Protein AF-A0A800K3I4-F1 (afdb_monomer_lite)

Structure (mmCIF, N/CA/C/O backbone):
data_AF-A0A800K3I4-F1
#
_entry.id   AF-A0A800K3I4-F1
#
loop_
_atom_site.group_PDB
_atom_site.id
_atom_site.type_symbol
_atom_site.label_atom_id
_atom_site.label_alt_id
_atom_site.label_comp_id
_atom_site.label_asym_id
_atom_site.label_entity_id
_atom_site.label_seq_id
_atom_site.pdbx_PDB_ins_code
_atom_site.Cartn_x
_atom_site.Cartn_y
_atom_site.Cartn_z
_atom_site.occupancy
_atom_site.B_iso_or_equiv
_atom_site.auth_seq_id
_atom_site.auth_comp_id
_atom_site.auth_asym_id
_atom_site.auth_atom_id
_atom_site.pdbx_PDB_model_num
ATOM 1 N N . TYR A 1 1 ? 23.271 -8.194 -7.830 1.00 56.09 1 TYR A N 1
ATOM 2 C CA . TYR A 1 1 ? 22.833 -8.321 -6.427 1.00 56.09 1 TYR A CA 1
ATOM 3 C C . TYR A 1 1 ? 21.870 -7.226 -5.990 1.00 56.09 1 TYR A C 1
ATOM 5 O O . TYR A 1 1 ? 20.754 -7.550 -5.621 1.00 56.09 1 TYR A O 1
ATOM 13 N N . LEU A 1 2 ? 22.252 -5.941 -6.000 1.00 67.56 2 LEU A N 1
ATOM 14 C CA . LEU A 1 2 ? 21.385 -4.894 -5.436 1.00 67.56 2 LEU A CA 1
ATOM 15 C C . LEU A 1 2 ? 20.138 -4.616 -6.296 1.00 67.56 2 LEU A C 1
ATOM 17 O O . LEU A 1 2 ? 19.051 -4.449 -5.758 1.00 67.56 2 LEU A O 1
ATOM 21 N N . GLN A 1 3 ? 20.281 -4.607 -7.625 1.00 69.38 3 GLN A N 1
ATOM 22 C CA . GLN A 1 3 ? 19.169 -4.319 -8.538 1.00 69.38 3 GLN A CA 1
ATOM 23 C C . GLN A 1 3 ? 18.124 -5.441 -8.557 1.00 69.38 3 GLN A C 1
ATOM 25 O O . GLN A 1 3 ? 16.931 -5.155 -8.486 1.00 69.38 3 GLN A O 1
ATOM 30 N N . GLU A 1 4 ? 18.557 -6.706 -8.572 1.00 74.88 4 GLU A N 1
ATOM 31 C CA . GLU A 1 4 ? 17.640 -7.854 -8.545 1.00 74.88 4 GLU A CA 1
ATOM 32 C C . GLU A 1 4 ? 16.845 -7.924 -7.236 1.00 74.88 4 GLU A C 1
ATOM 34 O O . GLU A 1 4 ? 15.637 -8.142 -7.269 1.00 74.88 4 GLU A O 1
ATOM 39 N N . SER A 1 5 ? 17.479 -7.661 -6.087 1.00 78.38 5 SER A N 1
ATOM 40 C CA . SER A 1 5 ? 16.777 -7.618 -4.798 1.00 78.38 5 SER A CA 1
ATOM 41 C C . SER A 1 5 ? 15.743 -6.491 -4.729 1.00 78.38 5 SER A C 1
ATOM 43 O O . SER A 1 5 ? 14.673 -6.681 -4.158 1.00 78.38 5 SER A O 1
ATOM 45 N N . VAL A 1 6 ? 16.035 -5.328 -5.323 1.00 77.19 6 VAL A N 1
ATOM 46 C CA . VAL A 1 6 ? 15.091 -4.197 -5.377 1.00 77.19 6 VAL A CA 1
ATOM 47 C C . VAL A 1 6 ? 13.893 -4.519 -6.271 1.00 77.19 6 VAL A C 1
ATOM 49 O O . VAL A 1 6 ? 12.771 -4.175 -5.916 1.00 77.19 6 VAL A O 1
ATOM 52 N N . GLN A 1 7 ? 14.104 -5.208 -7.396 1.00 76.25 7 GLN A N 1
ATOM 53 C CA . GLN A 1 7 ? 13.008 -5.632 -8.274 1.00 76.25 7 GLN A CA 1
ATOM 54 C C . GLN A 1 7 ? 12.170 -6.770 -7.681 1.00 76.25 7 GLN A C 1
ATOM 56 O O . GLN A 1 7 ? 10.967 -6.827 -7.924 1.00 76.25 7 GLN A O 1
ATOM 61 N N . ALA A 1 8 ? 12.786 -7.660 -6.900 1.00 84.00 8 ALA A N 1
ATOM 62 C CA . ALA A 1 8 ? 12.086 -8.748 -6.224 1.00 84.00 8 ALA A CA 1
ATOM 63 C C . ALA A 1 8 ? 11.256 -8.272 -5.019 1.00 84.00 8 ALA A C 1
ATOM 65 O O . ALA A 1 8 ? 10.321 -8.963 -4.612 1.00 84.00 8 ALA A O 1
ATOM 66 N N . PHE A 1 9 ? 11.581 -7.113 -4.433 1.00 84.88 9 PHE A N 1
ATOM 67 C CA . PHE A 1 9 ? 10.878 -6.620 -3.256 1.00 84.88 9 PHE A CA 1
ATOM 68 C C . PHE A 1 9 ? 9.503 -6.027 -3.628 1.00 84.88 9 PHE A C 1
ATOM 70 O O . PHE A 1 9 ? 9.423 -5.088 -4.427 1.00 84.88 9 PHE A O 1
ATOM 77 N N . PRO A 1 10 ? 8.402 -6.524 -3.040 1.00 85.50 10 PRO A N 1
ATOM 78 C CA . PRO A 1 10 ? 7.070 -5.980 -3.279 1.00 85.50 10 PRO A CA 1
ATOM 79 C C . PRO A 1 10 ? 6.973 -4.535 -2.773 1.00 85.50 10 PRO A C 1
ATOM 81 O O . PRO A 1 10 ? 7.402 -4.213 -1.669 1.00 85.50 10 PRO A O 1
ATOM 84 N N . SER A 1 11 ? 6.373 -3.649 -3.565 1.00 87.44 11 SER A N 1
ATOM 85 C CA . SER A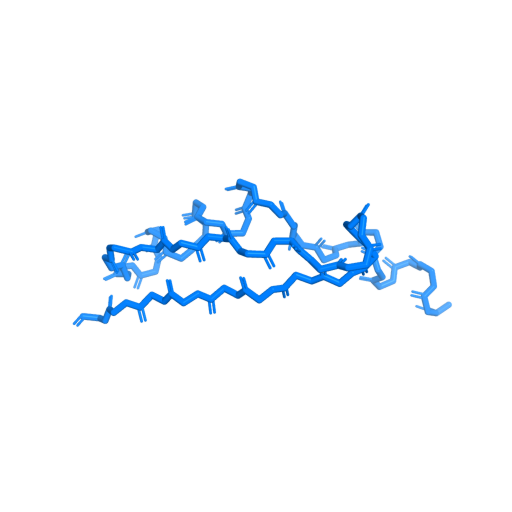 1 11 ? 6.215 -2.232 -3.221 1.00 87.44 11 SER A CA 1
ATOM 86 C C . SER A 1 11 ? 4.809 -1.714 -3.535 1.00 87.44 11 SER A C 1
ATOM 88 O O . SER A 1 11 ? 4.002 -2.368 -4.202 1.00 87.44 11 SER A O 1
ATOM 90 N N . GLY A 1 12 ? 4.484 -0.547 -2.981 1.00 87.75 12 GLY A 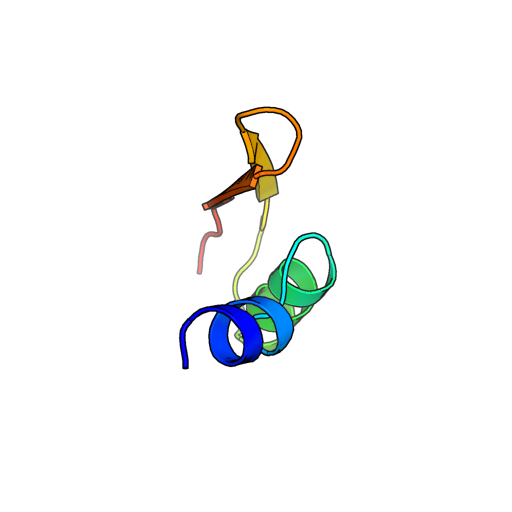N 1
ATOM 91 C CA . GLY A 1 12 ? 3.180 0.091 -3.037 1.00 87.75 12 GLY A CA 1
ATOM 92 C C . GLY A 1 12 ? 2.067 -0.845 -2.581 1.00 87.75 12 GLY A C 1
ATOM 93 O O . GLY A 1 12 ? 2.080 -1.386 -1.474 1.00 87.75 12 GLY A O 1
ATOM 94 N N . LYS A 1 13 ? 1.094 -1.048 -3.468 1.00 89.19 13 LYS A N 1
ATOM 95 C CA . LYS A 1 13 ? -0.107 -1.831 -3.182 1.00 89.19 13 LYS A CA 1
ATOM 96 C C . LYS A 1 13 ? 0.164 -3.328 -3.023 1.00 89.19 13 LYS A C 1
ATOM 98 O O . LYS A 1 13 ? -0.511 -3.964 -2.224 1.00 89.19 13 LYS A O 1
ATOM 103 N N . ASN A 1 14 ? 1.177 -3.873 -3.700 1.00 91.88 14 ASN A N 1
ATOM 104 C CA . ASN A 1 14 ? 1.532 -5.286 -3.544 1.00 91.88 14 ASN A CA 1
ATOM 105 C C . ASN A 1 14 ? 1.987 -5.580 -2.114 1.00 91.88 14 ASN A C 1
ATOM 107 O O . ASN A 1 14 ? 1.583 -6.582 -1.538 1.00 91.88 14 ASN A O 1
ATOM 111 N N . PHE A 1 15 ? 2.772 -4.681 -1.516 1.00 93.44 15 PHE A N 1
ATOM 112 C CA . PHE A 1 15 ? 3.189 -4.851 -0.127 1.00 93.44 15 PHE A CA 1
ATOM 113 C C . PHE A 1 15 ? 2.033 -4.648 0.858 1.00 93.44 15 PHE A C 1
ATOM 115 O O . PHE A 1 15 ? 1.940 -5.375 1.840 1.00 93.44 15 PHE A O 1
ATOM 122 N N . LEU A 1 16 ? 1.110 -3.719 0.575 1.00 93.38 16 LEU A N 1
ATOM 123 C CA . LEU A 1 16 ? -0.109 -3.561 1.377 1.00 93.38 16 LEU A CA 1
ATOM 124 C C . LEU A 1 16 ? -0.975 -4.829 1.373 1.00 93.38 16 LEU A C 1
ATOM 126 O O . LEU A 1 16 ? -1.465 -5.206 2.431 1.00 93.38 16 LEU A O 1
ATOM 130 N N . ASN A 1 17 ? -1.122 -5.502 0.227 1.00 94.12 17 ASN A N 1
ATOM 131 C CA . ASN A 1 17 ? -1.845 -6.775 0.155 1.00 94.12 17 ASN A CA 1
ATOM 132 C C . ASN A 1 17 ? -1.160 -7.867 0.987 1.00 94.12 17 ASN A C 1
ATOM 134 O O . ASN A 1 17 ? -1.839 -8.590 1.700 1.00 94.12 17 ASN A O 1
ATOM 138 N N . ILE A 1 18 ? 0.173 -7.954 0.957 1.00 94.50 18 ILE A N 1
ATOM 139 C CA . ILE A 1 18 ? 0.913 -8.919 1.787 1.00 94.50 18 ILE A CA 1
ATOM 140 C C . ILE A 1 18 ? 0.692 -8.637 3.279 1.00 94.50 18 ILE A C 1
ATOM 142 O O . ILE A 1 18 ? 0.533 -9.567 4.067 1.00 94.50 18 ILE A O 1
ATOM 146 N N . LEU A 1 19 ? 0.666 -7.360 3.682 1.00 94.25 19 LEU A N 1
ATOM 147 C CA . LEU A 1 19 ? 0.358 -6.974 5.062 1.00 94.25 19 LEU A CA 1
ATOM 148 C C . LEU A 1 19 ? -1.070 -7.387 5.457 1.00 94.25 19 LEU A C 1
ATOM 150 O O . LEU A 1 19 ? -1.256 -7.895 6.561 1.00 94.25 19 LEU A O 1
ATOM 154 N N . ASP A 1 20 ? -2.040 -7.226 4.557 1.00 93.56 20 ASP A N 1
ATOM 155 C CA . ASP A 1 20 ? -3.430 -7.655 4.758 1.00 93.56 20 ASP A CA 1
ATOM 156 C C . ASP A 1 20 ? -3.545 -9.184 4.896 1.00 93.56 20 ASP A C 1
ATOM 158 O O . ASP A 1 20 ? -4.113 -9.672 5.872 1.00 93.56 20 ASP A O 1
ATOM 162 N N . GLU A 1 21 ? -2.895 -9.951 4.013 1.00 95.38 21 GLU A N 1
ATOM 163 C CA . GLU A 1 21 ? -2.833 -11.421 4.092 1.00 95.38 21 GLU A CA 1
ATOM 164 C C . GLU A 1 21 ? -2.152 -11.913 5.378 1.00 95.38 21 GLU A C 1
ATOM 166 O O . GLU A 1 21 ? -2.513 -12.951 5.933 1.00 95.38 21 GLU A O 1
ATOM 171 N N . CYS A 1 22 ? -1.189 -11.148 5.896 1.00 94.56 22 CYS A N 1
ATOM 172 C CA . CYS A 1 22 ? -0.546 -11.419 7.182 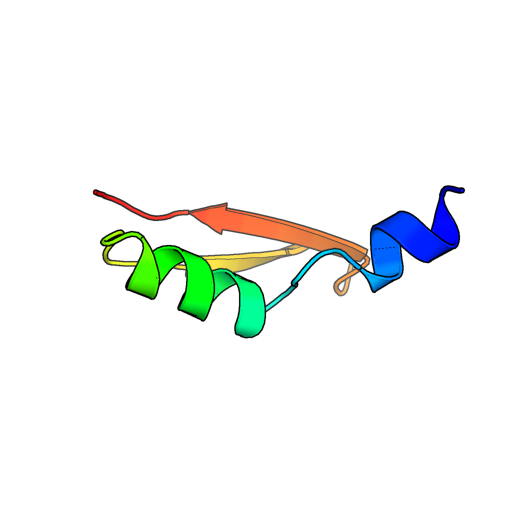1.00 94.56 22 CYS A CA 1
ATOM 173 C C . CYS A 1 22 ? -1.435 -11.072 8.397 1.00 94.56 22 CYS A C 1
ATOM 175 O O . CYS A 1 22 ? -1.015 -11.282 9.541 1.00 94.56 22 CYS A O 1
ATOM 177 N N . GLY A 1 23 ? -2.643 -10.544 8.172 1.00 95.31 23 GLY A N 1
ATOM 178 C CA . GLY A 1 23 ? -3.606 -10.163 9.204 1.00 95.31 23 GLY A CA 1
ATOM 179 C C . GLY A 1 23 ? -3.355 -8.790 9.825 1.00 95.31 23 GLY 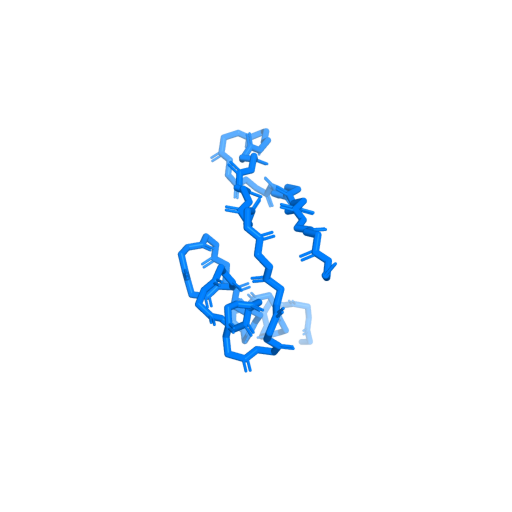A C 1
ATOM 180 O O . GLY A 1 23 ? -3.885 -8.513 10.899 1.00 95.31 23 GLY A O 1
ATOM 181 N N . PHE A 1 24 ? -2.541 -7.935 9.198 1.00 95.44 24 PHE A N 1
ATOM 182 C CA . PHE A 1 24 ? -2.40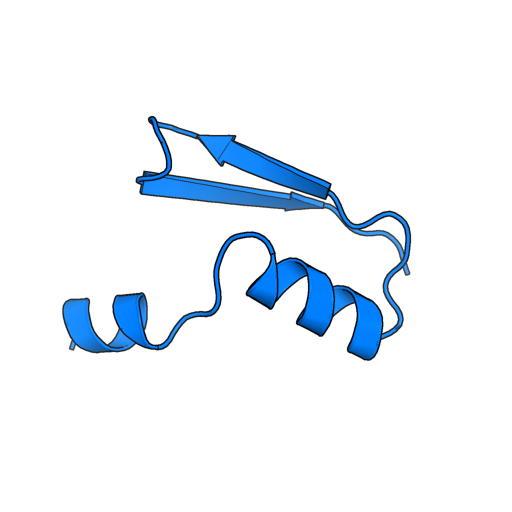5 -6.549 9.633 1.00 95.44 24 PHE A CA 1
ATOM 183 C C . PHE A 1 24 ? -3.535 -5.693 9.058 1.00 95.44 24 PHE A C 1
ATOM 185 O O . PHE A 1 24 ? -3.809 -5.687 7.862 1.00 95.44 24 PHE A O 1
ATOM 192 N N . ILE A 1 25 ? -4.149 -4.890 9.915 1.00 92.50 25 ILE A N 1
ATOM 193 C CA . ILE A 1 25 ? -5.205 -3.942 9.591 1.00 92.50 25 ILE A CA 1
ATOM 194 C C . ILE A 1 25 ? -4.667 -2.513 9.475 1.00 92.50 25 ILE A C 1
ATOM 196 O O . ILE A 1 25 ? -3.605 -2.155 9.993 1.00 92.50 25 ILE A O 1
ATOM 200 N N . LYS A 1 26 ? -5.445 -1.646 8.815 1.00 93.25 26 LYS A N 1
ATOM 201 C CA . LYS A 1 26 ? -5.135 -0.211 8.648 1.00 93.25 26 LYS A CA 1
ATOM 202 C C . LYS A 1 26 ? -3.759 0.040 8.010 1.00 93.25 26 LYS A C 1
ATOM 204 O O . LYS A 1 26 ? -3.104 1.030 8.338 1.00 93.25 26 LYS A O 1
ATOM 209 N N . ALA A 1 27 ? -3.340 -0.835 7.095 1.00 94.50 27 ALA A N 1
ATOM 210 C CA . ALA A 1 27 ? -2.101 -0.674 6.351 1.00 94.50 27 ALA A CA 1
ATOM 211 C C . ALA A 1 27 ? -2.146 0.605 5.492 1.00 94.50 27 ALA A C 1
ATOM 213 O O . ALA A 1 27 ? -3.073 0.826 4.712 1.00 94.50 27 ALA A O 1
ATOM 214 N N . LYS A 1 28 ? -1.145 1.470 5.654 1.00 92.62 28 LYS A N 1
ATOM 215 C CA . LYS A 1 28 ? -0.978 2.729 4.921 1.00 92.62 28 LYS A CA 1
ATOM 216 C C . LYS A 1 28 ? 0.400 2.779 4.286 1.00 92.62 28 LYS A C 1
ATOM 218 O O . LYS A 1 28 ? 1.385 2.374 4.898 1.00 92.62 28 LYS A O 1
ATOM 223 N N . HIS A 1 29 ? 0.452 3.314 3.073 1.00 94.31 29 HIS A N 1
ATOM 224 C CA . HIS A 1 29 ? 1.671 3.504 2.294 1.00 94.31 29 HIS A CA 1
ATOM 225 C C . HIS A 1 29 ? 1.989 4.995 2.185 1.00 94.31 29 HIS A C 1
ATOM 227 O O . HIS A 1 29 ? 1.135 5.790 1.795 1.00 94.31 29 HIS A O 1
ATOM 233 N N . PHE A 1 30 ? 3.220 5.360 2.535 1.00 92.81 30 PHE A N 1
ATOM 234 C CA . PHE A 1 30 ? 3.744 6.720 2.483 1.00 92.81 30 PHE A CA 1
ATOM 235 C C . PHE A 1 30 ? 4.968 6.752 1.560 1.00 92.81 30 PHE A C 1
ATOM 237 O O . PHE A 1 30 ? 6.076 6.423 1.999 1.00 92.81 30 PHE A O 1
ATOM 244 N N . PRO A 1 31 ? 4.796 7.105 0.276 1.00 90.94 31 PRO A N 1
ATOM 245 C CA . PRO A 1 31 ? 5.918 7.267 -0.636 1.00 90.94 31 PRO A CA 1
ATOM 246 C C . PRO A 1 31 ? 6.731 8.518 -0.274 1.00 90.94 31 PRO A C 1
ATOM 248 O O . PRO A 1 31 ? 6.181 9.590 -0.027 1.00 90.94 31 PRO A O 1
ATOM 251 N N . LEU A 1 32 ? 8.054 8.379 -0.269 1.00 90.94 32 LEU A N 1
ATOM 252 C CA . LEU A 1 32 ? 9.031 9.432 0.003 1.00 90.94 32 LEU A CA 1
ATOM 253 C C . LEU A 1 32 ? 9.951 9.600 -1.206 1.00 90.94 32 LEU A C 1
ATOM 255 O O . LEU A 1 32 ? 10.130 8.671 -1.997 1.00 90.94 32 LEU A O 1
ATOM 259 N N . SER A 1 33 ? 10.551 10.783 -1.350 1.00 89.31 33 SER A N 1
ATOM 260 C CA . SER A 1 33 ? 11.512 11.073 -2.425 1.00 89.31 33 SER A CA 1
ATOM 261 C C . SER A 1 33 ? 10.990 10.668 -3.811 1.00 89.31 33 SER A C 1
ATOM 263 O O . SER A 1 33 ? 11.687 10.005 -4.570 1.00 89.31 33 SER A O 1
ATOM 265 N N . LEU A 1 34 ? 9.726 11.002 -4.109 1.00 83.88 34 LEU A N 1
ATOM 266 C CA . LEU A 1 34 ? 9.041 10.662 -5.367 1.00 83.88 34 LEU A CA 1
ATOM 267 C C . LEU A 1 34 ? 8.959 9.150 -5.669 1.00 83.88 34 LEU A C 1
ATOM 269 O O . LEU A 1 34 ? 8.892 8.750 -6.826 1.00 83.88 34 LEU A O 1
ATOM 273 N N . GLY A 1 35 ? 8.933 8.306 -4.634 1.00 78.19 35 GLY A N 1
ATOM 274 C CA . GLY A 1 35 ? 8.757 6.857 -4.779 1.00 78.19 35 GLY A CA 1
ATOM 275 C C . GLY A 1 35 ? 10.056 6.055 -4.784 1.00 78.19 35 GLY A C 1
ATOM 276 O O . GLY A 1 35 ? 10.000 4.837 -4.911 1.00 78.19 35 GLY A O 1
ATOM 277 N N . ILE A 1 36 ? 11.210 6.702 -4.582 1.00 84.81 36 ILE A N 1
ATOM 278 C CA . ILE A 1 36 ? 12.496 6.008 -4.392 1.00 84.81 36 ILE A CA 1
ATOM 279 C C . ILE A 1 36 ? 12.488 5.209 -3.081 1.00 84.81 36 ILE A C 1
ATOM 281 O O . ILE A 1 36 ? 13.006 4.097 -3.023 1.00 84.81 36 ILE A O 1
ATOM 285 N N . CYS A 1 37 ? 11.861 5.761 -2.040 1.00 86.56 37 CYS A N 1
ATOM 286 C CA . CYS A 1 37 ? 11.669 5.094 -0.756 1.00 86.56 37 CYS A CA 1
ATOM 287 C C . CYS A 1 37 ? 10.196 5.140 -0.355 1.00 86.56 37 CYS A C 1
ATOM 289 O O . CYS A 1 37 ? 9.433 5.996 -0.797 1.00 86.56 37 CYS A O 1
ATOM 291 N N . SER A 1 38 ? 9.766 4.204 0.482 1.00 90.88 38 SER A N 1
ATOM 292 C CA . SER A 1 38 ? 8.386 4.137 0.959 1.00 90.88 38 SER A CA 1
ATOM 293 C C . SER A 1 38 ? 8.344 3.615 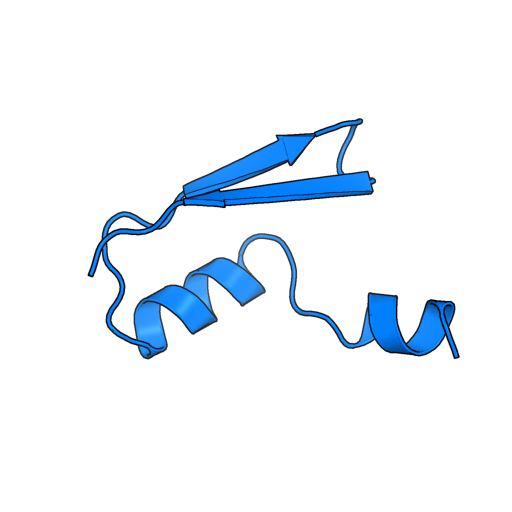2.383 1.00 90.88 38 SER A C 1
ATOM 295 O O . SER A 1 38 ? 9.008 2.632 2.701 1.00 90.88 38 SER A O 1
ATOM 297 N N . VAL A 1 39 ? 7.543 4.261 3.223 1.00 92.69 39 VAL A N 1
ATOM 298 C CA . VAL A 1 39 ? 7.258 3.809 4.585 1.00 92.69 39 VAL A CA 1
ATOM 299 C C . VAL A 1 39 ? 5.874 3.175 4.601 1.00 92.69 39 VAL A C 1
ATOM 301 O O . VAL A 1 39 ? 4.929 3.726 4.037 1.00 92.69 39 VAL A O 1
ATOM 304 N N . TYR A 1 40 ? 5.749 2.026 5.260 1.00 93.69 40 TYR A N 1
ATOM 305 C CA . TYR A 1 40 ? 4.473 1.349 5.464 1.00 93.69 40 TYR A CA 1
ATOM 306 C C . TYR A 1 40 ? 4.183 1.267 6.952 1.00 93.69 40 TYR A C 1
ATOM 308 O O . TYR A 1 40 ? 5.059 0.921 7.742 1.00 93.69 40 TYR A O 1
ATOM 316 N N . ILE A 1 41 ? 2.954 1.600 7.327 1.00 94.06 41 ILE A N 1
ATOM 317 C CA . ILE A 1 41 ? 2.483 1.533 8.710 1.00 94.06 41 ILE A CA 1
ATOM 318 C C . ILE A 1 41 ? 1.236 0.669 8.712 1.00 94.06 41 ILE A C 1
ATOM 320 O O . ILE A 1 41 ? 0.294 0.966 7.983 1.00 94.06 41 ILE A O 1
ATOM 324 N N . ALA A 1 42 ? 1.223 -0.373 9.533 1.00 95.00 42 ALA A N 1
ATOM 325 C CA . ALA A 1 42 ? 0.060 -1.223 9.739 1.00 95.00 42 ALA A CA 1
ATOM 326 C C . ALA A 1 42 ? -0.053 -1.600 11.222 1.00 95.00 42 ALA A C 1
ATOM 328 O O . ALA A 1 42 ? 0.926 -1.522 11.966 1.00 95.00 42 ALA A O 1
ATOM 329 N N . GLN A 1 43 ? -1.255 -1.964 11.657 1.00 94.25 43 GLN A N 1
ATOM 330 C CA . GLN A 1 43 ? -1.550 -2.408 13.021 1.00 94.25 43 GLN A CA 1
ATOM 331 C C . GLN A 1 43 ? -1.957 -3.877 12.974 1.00 94.25 43 GLN A C 1
ATOM 333 O O . GLN A 1 43 ? -2.575 -4.286 12.003 1.00 94.25 43 GLN A O 1
ATOM 338 N N . LYS A 1 44 ? -1.601 -4.672 13.980 1.00 85.31 44 LYS A N 1
ATOM 339 C CA . LYS A 1 44 ? -2.081 -6.054 14.085 1.00 85.31 44 LYS A CA 1
ATOM 340 C C . LYS A 1 44 ? -3.362 -6.100 14.905 1.00 85.31 44 LYS A C 1
ATOM 342 O O . LYS A 1 44 ? -3.421 -5.337 15.896 1.00 85.31 44 LYS A O 1
#

Secondary structure (DSSP, 8-state):
-HHHHHHHS--THHHHHHHHHTT-EEEEEEEEGGGTEEEEEEE-

Foldseek 3Di:
DVVVVVVPDDDDVRVVVVCVVVVWPPWDWDADPNNPDIDIDTHD

Sequence (44 aa):
YLQESVQAFPSGKNFLNILDECGFIKAKHFPLSLGICSVYIAQK

Radius of gyration: 11.34 Å; chains: 1; bounding box: 28×22×23 Å

pLDDT: mean 87.84, std 8.63, range [56.09, 95.44]